Protein AF-A0A9X1YEI3-F1 (afdb_monomer_lite)

Structure (mmCIF, N/CA/C/O backbone):
data_AF-A0A9X1YEI3-F1
#
_entry.id   AF-A0A9X1YEI3-F1
#
loop_
_atom_site.group_PDB
_atom_site.id
_atom_site.type_symbol
_atom_site.label_atom_id
_atom_site.label_alt_id
_atom_site.label_comp_id
_atom_site.label_asym_id
_atom_site.label_entity_id
_atom_site.label_seq_id
_atom_site.pdbx_PDB_ins_code
_atom_site.Cartn_x
_atom_site.Cartn_y
_atom_site.Cartn_z
_atom_site.occupancy
_atom_site.B_iso_or_equiv
_atom_site.auth_seq_id
_atom_site.auth_comp_id
_atom_site.auth_asym_id
_atom_site.auth_atom_id
_atom_site.pdbx_PDB_model_num
ATOM 1 N N . ILE A 1 1 ? 11.957 17.533 6.500 1.00 52.78 1 ILE A N 1
ATOM 2 C CA . ILE A 1 1 ? 12.668 16.318 6.036 1.00 52.78 1 ILE A CA 1
ATOM 3 C C . ILE A 1 1 ? 12.619 15.157 7.049 1.00 52.78 1 ILE A C 1
ATOM 5 O O . ILE A 1 1 ? 11.849 14.235 6.824 1.00 52.78 1 ILE A O 1
ATOM 9 N N . ARG A 1 2 ? 13.332 15.159 8.196 1.00 51.91 2 ARG A N 1
ATOM 10 C CA . ARG A 1 2 ? 13.333 13.984 9.119 1.00 51.91 2 ARG A CA 1
ATOM 11 C C . ARG A 1 2 ? 11.981 13.710 9.810 1.00 51.91 2 ARG A C 1
ATOM 13 O O . ARG A 1 2 ? 11.563 12.563 9.907 1.00 51.91 2 ARG A O 1
ATOM 20 N N . ALA A 1 3 ? 11.272 14.762 10.230 1.00 58.75 3 ALA A N 1
ATOM 21 C CA . ALA A 1 3 ? 9.939 14.644 10.838 1.00 58.75 3 ALA A CA 1
ATOM 22 C C . ALA A 1 3 ? 8.857 14.162 9.847 1.00 58.75 3 ALA A C 1
ATOM 24 O O . ALA A 1 3 ? 7.926 13.455 10.236 1.00 58.75 3 ALA A O 1
ATOM 25 N N . GLU A 1 4 ? 8.994 14.491 8.559 1.00 66.44 4 GLU A N 1
ATOM 26 C CA . GLU A 1 4 ? 8.087 14.007 7.508 1.00 66.44 4 GLU A CA 1
ATOM 27 C C . GLU A 1 4 ? 8.273 12.506 7.276 1.00 66.44 4 GLU A C 1
ATOM 29 O O . GLU A 1 4 ? 7.285 11.780 7.212 1.00 66.44 4 GLU A O 1
ATOM 34 N N . ALA A 1 5 ? 9.518 12.015 7.249 1.00 71.56 5 ALA A N 1
ATOM 35 C CA . ALA A 1 5 ? 9.804 10.589 7.083 1.00 71.56 5 ALA A CA 1
ATOM 36 C C . ALA A 1 5 ? 9.213 9.735 8.221 1.00 71.56 5 ALA A C 1
ATOM 38 O O . ALA A 1 5 ? 8.593 8.704 7.958 1.00 71.56 5 ALA A O 1
ATOM 39 N N . GLU A 1 6 ? 9.332 10.176 9.477 1.00 74.94 6 GLU A N 1
ATOM 40 C CA . GLU A 1 6 ? 8.700 9.492 10.617 1.00 74.94 6 GLU A CA 1
ATOM 41 C C . GLU A 1 6 ? 7.171 9.532 10.545 1.00 74.94 6 GLU A C 1
ATOM 43 O O . GLU A 1 6 ? 6.505 8.537 10.834 1.00 74.94 6 GLU A O 1
ATOM 48 N N . THR A 1 7 ? 6.602 10.645 10.080 1.00 79.25 7 THR A N 1
ATOM 49 C CA . THR A 1 7 ? 5.153 10.770 9.874 1.00 79.25 7 THR A CA 1
ATOM 50 C C . THR A 1 7 ? 4.656 9.800 8.804 1.00 79.25 7 THR A C 1
ATOM 52 O O . THR A 1 7 ? 3.643 9.132 9.011 1.00 79.25 7 THR A O 1
ATOM 55 N N . VAL A 1 8 ? 5.385 9.660 7.692 1.00 81.44 8 VAL A N 1
ATOM 56 C CA . VAL A 1 8 ? 5.060 8.706 6.621 1.00 81.44 8 VAL A CA 1
ATOM 57 C C . VAL A 1 8 ? 5.187 7.271 7.120 1.00 81.44 8 VAL A C 1
ATOM 59 O O . VAL A 1 8 ? 4.277 6.478 6.902 1.00 81.44 8 VAL A O 1
ATOM 62 N N . LYS A 1 9 ? 6.252 6.924 7.850 1.00 77.56 9 LYS A N 1
ATOM 63 C CA . LYS A 1 9 ? 6.404 5.582 8.439 1.00 77.56 9 LYS A CA 1
ATOM 64 C C . LYS A 1 9 ? 5.273 5.253 9.406 1.00 77.56 9 LYS A C 1
ATOM 66 O O . LYS A 1 9 ? 4.702 4.167 9.324 1.00 77.56 9 LYS A O 1
ATOM 71 N N . ALA A 1 10 ? 4.940 6.189 10.294 1.00 83.19 10 ALA A N 1
ATOM 72 C CA . ALA A 1 10 ? 3.837 6.035 11.230 1.00 83.19 10 ALA A CA 1
ATOM 73 C C . ALA A 1 10 ? 2.512 5.878 10.482 1.00 83.19 10 ALA A C 1
ATOM 75 O O . ALA A 1 10 ? 1.698 5.038 10.855 1.00 83.19 10 ALA A O 1
ATOM 76 N N . PHE A 1 11 ? 2.302 6.647 9.411 1.00 84.62 11 PHE A N 1
ATOM 77 C CA . PHE A 1 11 ? 1.136 6.500 8.555 1.00 84.62 11 PHE A CA 1
ATOM 78 C C . PHE A 1 11 ? 1.097 5.123 7.892 1.00 84.62 11 PHE A C 1
ATOM 80 O O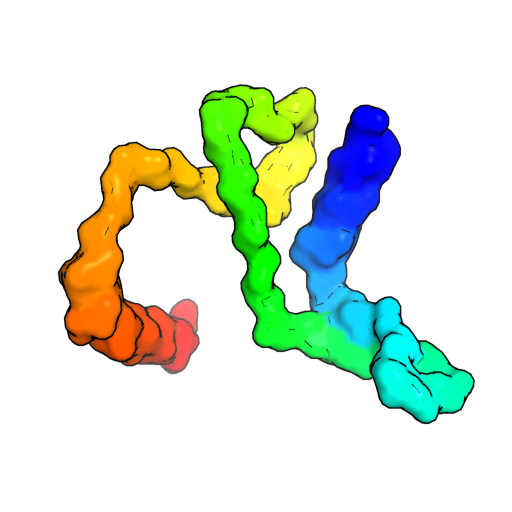 . PHE A 1 11 ? 0.062 4.473 7.970 1.00 84.62 11 PHE A O 1
ATOM 87 N N . MET A 1 12 ? 2.207 4.647 7.326 1.00 84.44 12 MET A N 1
ATOM 88 C CA . MET A 1 12 ? 2.315 3.348 6.660 1.00 84.44 12 MET A CA 1
ATOM 89 C C . MET A 1 12 ? 2.002 2.169 7.589 1.00 84.44 12 MET A C 1
ATOM 91 O O . MET A 1 12 ? 1.337 1.229 7.169 1.00 84.44 12 MET A O 1
ATOM 95 N N . SER A 1 13 ? 2.420 2.225 8.859 1.00 85.25 13 SER A N 1
ATOM 96 C CA . SER A 1 13 ? 2.201 1.134 9.823 1.00 85.25 13 SER A CA 1
ATOM 97 C C . SER A 1 13 ? 0.866 1.182 10.576 1.00 85.25 13 SER A C 1
ATOM 99 O O . SER A 1 13 ? 0.608 0.310 11.404 1.00 85.25 13 SER A O 1
ATOM 101 N N . ARG A 1 14 ? 0.023 2.201 10.369 1.00 88.50 14 ARG A N 1
ATOM 102 C CA . ARG A 1 14 ? -1.279 2.288 11.056 1.00 88.50 14 ARG A CA 1
ATOM 103 C C . ARG A 1 14 ? -2.211 1.162 10.606 1.00 88.50 14 ARG A C 1
ATOM 105 O O . ARG A 1 14 ? -2.458 0.992 9.419 1.00 88.50 14 ARG A O 1
ATOM 112 N N . GLN A 1 15 ? -2.785 0.462 11.582 1.00 90.62 15 GLN A N 1
ATOM 113 C CA . GLN A 1 15 ? -3.820 -0.556 11.362 1.00 90.62 15 GLN A CA 1
ATOM 114 C C . GLN A 1 15 ? -5.239 0.028 11.339 1.00 90.62 15 GLN A C 1
ATOM 116 O O . GLN A 1 15 ? -6.167 -0.614 10.856 1.00 90.62 15 GLN A O 1
ATOM 121 N N . VAL A 1 16 ? -5.418 1.240 11.874 1.00 92.94 16 VAL A N 1
ATOM 122 C CA . VAL A 1 16 ? -6.716 1.908 11.998 1.00 92.94 16 VAL A CA 1
ATOM 123 C C . VAL A 1 16 ? -6.601 3.335 11.483 1.00 92.94 16 VAL A C 1
ATOM 125 O O . VAL A 1 16 ? -5.745 4.107 11.923 1.00 92.94 16 VAL A O 1
ATOM 128 N N . ASP A 1 17 ? -7.503 3.688 10.577 1.00 90.94 17 ASP A N 1
ATOM 129 C CA . ASP A 1 17 ? -7.677 5.033 10.062 1.00 90.94 17 ASP A CA 1
ATOM 130 C C . ASP A 1 17 ? -8.702 5.785 10.906 1.00 90.94 17 ASP A C 1
ATOM 132 O O . ASP A 1 17 ? -9.876 5.413 11.000 1.00 90.94 17 ASP A O 1
ATOM 136 N N . ARG A 1 18 ? -8.243 6.872 11.528 1.00 91.50 18 ARG A N 1
ATOM 137 C CA . ARG A 1 18 ? -9.093 7.822 12.240 1.00 91.50 18 ARG A CA 1
ATOM 138 C C . ARG A 1 18 ? -9.349 9.018 11.341 1.00 91.50 18 ARG A C 1
ATOM 140 O O . ARG A 1 18 ? -8.447 9.821 11.114 1.00 91.50 18 ARG A O 1
ATOM 147 N N . PHE A 1 19 ? -10.574 9.155 10.857 1.00 90.25 19 PHE A N 1
ATOM 148 C CA . PHE A 1 19 ? -10.948 10.250 9.965 1.00 90.25 19 PHE A CA 1
ATOM 149 C C . PHE A 1 19 ? -12.371 10.730 10.238 1.00 90.25 19 PHE A C 1
ATOM 151 O O . PHE A 1 19 ? -13.151 10.071 10.925 1.00 90.25 19 PHE A O 1
ATOM 158 N N . ARG A 1 20 ? -12.708 11.910 9.719 1.00 94.69 20 ARG A N 1
ATOM 159 C CA . ARG A 1 20 ? -14.074 12.429 9.733 1.00 94.69 20 ARG A CA 1
ATOM 160 C C . ARG A 1 20 ? -14.673 12.213 8.343 1.00 94.69 20 ARG A C 1
ATOM 162 O O . ARG A 1 20 ? -14.162 12.808 7.395 1.00 94.69 20 ARG A O 1
ATOM 169 N N . PRO A 1 21 ? -15.707 11.372 8.189 1.00 91.12 21 PRO A N 1
ATOM 170 C CA . PRO A 1 21 ? -16.322 11.174 6.888 1.00 91.12 21 PRO A CA 1
ATOM 171 C C . PRO A 1 21 ? -16.989 12.479 6.427 1.00 91.12 21 PRO A C 1
ATOM 173 O O . PRO A 1 21 ? -17.390 13.286 7.278 1.00 91.12 21 PRO A O 1
ATOM 176 N N . PRO A 1 22 ? -17.135 12.697 5.108 1.00 92.19 22 PRO A N 1
ATOM 177 C CA . PRO A 1 22 ? -17.908 13.819 4.589 1.00 92.19 22 PRO A CA 1
ATOM 178 C C . PRO A 1 22 ? -19.284 13.878 5.263 1.00 92.19 22 PRO A C 1
ATOM 180 O O . PRO A 1 22 ? -19.953 12.856 5.401 1.00 92.19 22 PRO A O 1
ATOM 183 N N . TYR A 1 23 ? -19.670 15.064 5.743 1.00 91.31 23 TYR A N 1
ATOM 184 C CA . TYR A 1 23 ? -20.925 15.311 6.478 1.00 91.31 23 TYR A CA 1
ATOM 185 C C . TYR A 1 23 ? -21.082 14.560 7.817 1.00 91.31 23 TYR A C 1
ATOM 187 O O . TYR A 1 23 ? -22.121 14.647 8.470 1.00 91.31 23 TYR A O 1
ATOM 195 N N . GLY A 1 24 ? -20.042 13.868 8.287 1.00 87.06 24 GLY A N 1
ATOM 196 C CA . GLY A 1 24 ? -20.030 13.218 9.593 1.00 87.06 24 GLY A CA 1
ATOM 197 C C . GLY A 1 24 ? -19.988 14.223 10.744 1.00 87.06 24 GLY A C 1
ATOM 198 O O . GLY A 1 24 ? -19.282 15.233 10.687 1.00 87.06 24 GLY A O 1
ATOM 199 N N . LYS A 1 25 ? -20.705 13.934 11.835 1.00 88.88 25 LYS A N 1
ATOM 200 C CA . LYS A 1 25 ? -20.697 14.775 13.047 1.00 88.88 25 LYS A CA 1
ATOM 201 C C . LYS A 1 25 ? -19.426 14.605 13.890 1.00 88.88 25 LYS A C 1
ATOM 203 O O . LYS A 1 25 ? -19.017 15.552 14.551 1.00 88.88 25 LYS A O 1
ATOM 208 N N . ALA A 1 26 ? -18.787 13.436 13.835 1.00 93.75 26 ALA A N 1
ATOM 209 C CA . ALA A 1 26 ? -17.619 13.094 14.644 1.00 93.75 26 ALA A CA 1
ATOM 210 C C . ALA A 1 26 ? -16.580 12.288 13.848 1.00 93.75 26 ALA A C 1
ATOM 212 O O . ALA A 1 26 ? -16.857 11.791 12.755 1.00 93.75 26 ALA A O 1
ATOM 213 N N . TYR A 1 27 ? -15.381 12.164 14.418 1.00 95.12 27 TYR A N 1
ATOM 214 C CA . TYR A 1 27 ? -14.352 11.256 13.921 1.00 95.12 27 TYR A CA 1
ATOM 215 C C . TYR A 1 27 ? -14.763 9.805 14.155 1.00 95.12 27 TYR A C 1
ATOM 217 O O . TYR A 1 27 ? -15.292 9.467 15.213 1.00 95.12 27 TYR A O 1
ATOM 225 N N . VAL A 1 28 ? -14.459 8.952 13.187 1.00 94.25 28 VAL A N 1
ATOM 226 C CA . VAL A 1 28 ? -14.646 7.507 13.277 1.00 94.25 28 VAL A CA 1
ATOM 227 C C . VAL A 1 28 ? -13.299 6.814 13.148 1.00 94.25 28 VAL A C 1
ATOM 229 O O . VAL A 1 28 ? -12.405 7.298 12.454 1.00 94.25 28 VAL A O 1
ATOM 232 N N . ASN A 1 29 ? -13.177 5.673 13.816 1.00 94.44 29 ASN A N 1
ATOM 233 C CA . ASN A 1 29 ? -12.054 4.762 13.668 1.00 94.44 29 ASN A CA 1
ATOM 234 C C . ASN A 1 29 ? -12.503 3.607 12.772 1.00 94.44 29 ASN A C 1
ATOM 236 O O . ASN A 1 29 ? -13.528 2.980 13.046 1.00 94.44 29 ASN A O 1
ATOM 240 N N . ARG A 1 30 ? -11.761 3.331 11.701 1.00 91.94 30 ARG A N 1
ATOM 241 C CA . ARG A 1 30 ? -12.021 2.206 10.797 1.00 91.94 30 ARG A CA 1
ATOM 242 C C . ARG A 1 30 ? -10.746 1.379 10.634 1.00 91.94 30 ARG A C 1
ATOM 244 O O . ARG A 1 30 ? -9.696 1.981 10.420 1.00 91.94 30 ARG A O 1
ATOM 251 N N . PRO A 1 31 ? -10.801 0.038 10.738 1.00 93.62 31 PRO A N 1
ATOM 252 C CA . PRO A 1 31 ? -9.679 -0.805 10.337 1.00 93.62 31 PRO A CA 1
ATOM 253 C C . PRO A 1 31 ? -9.273 -0.474 8.901 1.00 93.62 31 PRO A C 1
ATOM 255 O O . PRO A 1 31 ? -10.140 -0.246 8.055 1.00 93.62 31 PRO A O 1
ATOM 258 N N . ARG A 1 32 ? -7.970 -0.407 8.634 1.00 90.94 32 ARG A N 1
ATOM 259 C CA . ARG A 1 32 ? -7.464 -0.063 7.308 1.00 90.94 32 ARG A CA 1
ATOM 260 C C . ARG A 1 32 ? -7.776 -1.186 6.322 1.00 90.94 32 ARG A C 1
ATOM 262 O O . ARG A 1 32 ? -7.431 -2.336 6.566 1.00 90.94 32 ARG A O 1
ATOM 269 N N . GLN A 1 33 ? -8.411 -0.834 5.206 1.00 89.00 33 GLN A N 1
ATOM 270 C CA . GLN A 1 33 ? -8.810 -1.771 4.145 1.00 89.00 33 GLN A CA 1
ATOM 271 C C . GLN A 1 33 ? -8.103 -1.495 2.809 1.00 89.00 33 GLN A C 1
ATOM 273 O O . GLN A 1 33 ? -8.537 -1.977 1.768 1.00 89.00 33 GLN A O 1
ATOM 278 N N . CYS A 1 34 ? -7.039 -0.689 2.814 1.00 86.94 34 CYS A N 1
ATOM 279 C CA . CYS A 1 34 ? -6.286 -0.348 1.613 1.00 86.94 34 CYS A CA 1
ATOM 280 C C . CYS A 1 34 ? -4.808 -0.713 1.743 1.00 86.94 34 CYS A C 1
ATOM 282 O O . CYS A 1 34 ? -4.239 -0.735 2.836 1.00 86.94 34 CYS A O 1
ATOM 284 N N . ILE A 1 35 ? -4.190 -0.942 0.587 1.00 87.31 35 ILE A N 1
ATOM 285 C CA . ILE A 1 35 ? -2.740 -0.921 0.429 1.00 87.31 35 ILE A CA 1
ATOM 286 C C . ILE A 1 35 ? -2.310 0.485 0.010 1.00 87.31 35 ILE A C 1
ATOM 288 O O . ILE A 1 35 ? -3.041 1.187 -0.691 1.00 87.31 35 ILE A O 1
ATOM 292 N N . LEU A 1 36 ? -1.126 0.903 0.446 1.00 88.31 36 LEU A N 1
ATOM 293 C CA . LEU A 1 36 ? -0.546 2.190 0.077 1.00 88.31 36 LEU A CA 1
ATOM 294 C C . LEU A 1 36 ? 0.630 1.931 -0.857 1.00 88.31 36 LEU A C 1
ATOM 296 O O . LEU A 1 36 ? 1.502 1.118 -0.551 1.00 88.31 36 LEU A O 1
ATOM 300 N N . VAL A 1 37 ? 0.643 2.626 -1.989 1.00 88.81 37 VAL A N 1
ATOM 301 C CA . VAL A 1 37 ? 1.677 2.496 -3.016 1.00 88.81 37 VAL A CA 1
ATOM 302 C C . VAL A 1 37 ? 2.162 3.892 -3.375 1.00 88.81 37 VAL A C 1
ATOM 304 O O . VAL A 1 37 ? 1.361 4.810 -3.538 1.00 88.81 37 VAL A O 1
ATOM 307 N N . GLY A 1 38 ? 3.477 4.047 -3.486 1.00 85.81 38 GLY A N 1
ATOM 308 C CA . GLY A 1 38 ? 4.120 5.266 -3.955 1.00 85.81 38 GLY A CA 1
ATOM 309 C C . GLY A 1 38 ? 5.133 4.924 -5.037 1.00 85.81 38 GLY A C 1
ATOM 310 O O . GLY A 1 38 ? 5.843 3.927 -4.931 1.00 85.81 38 GLY A O 1
ATOM 311 N N . THR A 1 39 ? 5.191 5.749 -6.075 1.00 86.50 39 THR A N 1
ATOM 312 C CA . THR A 1 39 ? 6.172 5.630 -7.155 1.00 86.50 39 THR A CA 1
ATOM 313 C C . THR A 1 39 ? 7.127 6.809 -7.102 1.00 86.50 39 THR A C 1
ATOM 315 O O . THR A 1 39 ? 6.712 7.936 -6.835 1.00 86.50 39 THR A O 1
ATOM 318 N N . THR A 1 40 ? 8.397 6.566 -7.393 1.00 84.44 40 THR A N 1
ATOM 319 C CA . THR A 1 40 ? 9.414 7.609 -7.505 1.00 84.44 40 THR A CA 1
ATOM 320 C C . THR A 1 40 ? 10.374 7.255 -8.627 1.00 84.44 40 THR A C 1
ATOM 322 O O . THR A 1 40 ? 10.671 6.081 -8.840 1.00 84.44 40 THR A O 1
ATOM 325 N N . ASN A 1 41 ? 10.848 8.276 -9.337 1.00 85.38 41 ASN A N 1
ATOM 326 C CA . ASN A 1 41 ? 11.903 8.130 -10.339 1.00 85.38 41 ASN A CA 1
ATOM 327 C C . ASN A 1 41 ? 13.304 8.266 -9.718 1.00 85.38 41 ASN A C 1
ATOM 329 O O . ASN A 1 41 ? 14.296 8.064 -10.408 1.00 85.38 41 ASN A O 1
ATOM 333 N N . ALA A 1 42 ? 13.398 8.641 -8.436 1.00 81.88 42 ALA A N 1
ATOM 334 C CA . ALA A 1 42 ? 14.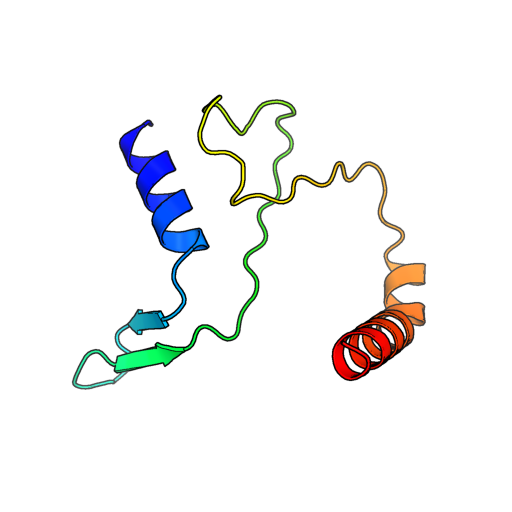667 8.698 -7.723 1.00 81.88 42 ALA A CA 1
ATOM 335 C C . ALA A 1 42 ? 15.092 7.288 -7.294 1.00 81.88 42 ALA A C 1
ATOM 337 O O . ALA A 1 42 ? 14.331 6.589 -6.624 1.00 81.88 42 ALA A O 1
ATOM 338 N N . GLU A 1 43 ? 16.317 6.895 -7.643 1.00 72.62 43 GLU A N 1
ATOM 339 C CA . GLU A 1 43 ? 16.887 5.603 -7.238 1.00 72.62 43 GLU A CA 1
ATOM 340 C C . GLU A 1 43 ? 17.107 5.541 -5.719 1.00 72.62 43 GLU A C 1
ATOM 342 O O . GLU A 1 43 ? 16.799 4.538 -5.074 1.00 72.62 43 GLU A O 1
ATOM 347 N N . GLU A 1 44 ? 17.533 6.658 -5.125 1.00 72.38 44 GLU A N 1
ATOM 348 C CA . GLU A 1 44 ? 17.734 6.811 -3.686 1.00 72.38 44 GLU A CA 1
ATOM 349 C C . GLU A 1 44 ? 16.655 7.718 -3.085 1.00 72.38 44 GLU A C 1
ATOM 351 O O . GLU A 1 44 ? 16.768 8.942 -3.061 1.00 72.38 44 GLU A O 1
ATOM 356 N N . TRP A 1 45 ? 15.575 7.112 -2.593 1.00 70.44 45 TRP A N 1
ATOM 357 C CA . TRP A 1 45 ? 14.464 7.843 -1.966 1.00 70.44 45 TRP A CA 1
ATOM 358 C C . TRP A 1 45 ? 14.279 7.514 -0.480 1.00 70.44 45 TRP A C 1
ATOM 360 O O . TRP A 1 45 ? 13.673 8.286 0.262 1.00 70.44 45 TRP A O 1
ATOM 370 N N . LEU A 1 46 ? 14.828 6.388 -0.023 1.00 70.94 46 LEU A N 1
ATOM 371 C CA . LEU A 1 46 ? 14.811 5.980 1.376 1.00 70.94 46 LEU A CA 1
ATOM 372 C C . LEU A 1 46 ? 16.114 6.395 2.065 1.00 70.94 46 LEU A C 1
ATOM 374 O O . LEU A 1 46 ? 17.082 5.642 2.096 1.00 70.94 46 LEU A O 1
ATOM 378 N N . SER A 1 47 ? 16.135 7.597 2.638 1.00 63.69 47 SER A N 1
ATOM 379 C CA . SER A 1 47 ? 17.345 8.198 3.228 1.00 63.69 47 SER A CA 1
ATOM 380 C C . SER A 1 47 ? 17.722 7.652 4.616 1.00 63.69 47 SER A C 1
ATOM 382 O O . SER A 1 47 ? 18.757 8.032 5.156 1.00 63.69 47 SER A O 1
ATOM 384 N N . ASP A 1 48 ? 16.882 6.817 5.240 1.00 66.38 48 ASP A N 1
ATOM 385 C CA . ASP A 1 48 ? 17.119 6.306 6.597 1.00 66.38 48 ASP A CA 1
ATOM 386 C C . ASP A 1 48 ? 17.634 4.861 6.597 1.00 66.38 48 ASP A C 1
ATOM 388 O O . ASP A 1 48 ? 16.911 3.917 6.284 1.00 66.38 48 ASP A O 1
ATOM 392 N N . THR A 1 49 ? 18.873 4.686 7.047 1.00 57.56 49 THR A N 1
ATOM 393 C CA . THR A 1 49 ? 19.586 3.408 7.177 1.00 57.56 49 THR A CA 1
ATOM 394 C C . THR A 1 49 ? 18.984 2.445 8.207 1.00 57.56 49 THR A C 1
ATOM 396 O O . THR A 1 49 ? 19.296 1.257 8.173 1.00 57.56 49 THR A O 1
ATOM 399 N N . THR A 1 50 ? 18.102 2.901 9.106 1.00 60.78 50 THR A N 1
ATOM 400 C CA . THR A 1 50 ? 17.545 2.067 10.195 1.00 60.78 50 THR A CA 1
ATOM 401 C C . THR A 1 50 ? 16.055 1.723 10.044 1.00 60.78 50 THR A C 1
ATOM 403 O O . THR A 1 50 ? 15.560 0.805 10.703 1.00 60.78 50 THR A O 1
ATOM 406 N N . GLY A 1 51 ? 15.323 2.416 9.160 1.00 59.28 51 GLY A N 1
ATOM 407 C CA . GLY A 1 51 ? 13.854 2.485 9.199 1.00 59.28 51 GLY A CA 1
ATOM 408 C C . GLY A 1 51 ? 13.090 1.928 7.995 1.00 59.28 51 GLY A C 1
ATOM 409 O O . GLY A 1 51 ? 11.861 2.030 7.968 1.00 59.28 51 GLY A O 1
ATOM 410 N N . ASN A 1 52 ? 13.772 1.32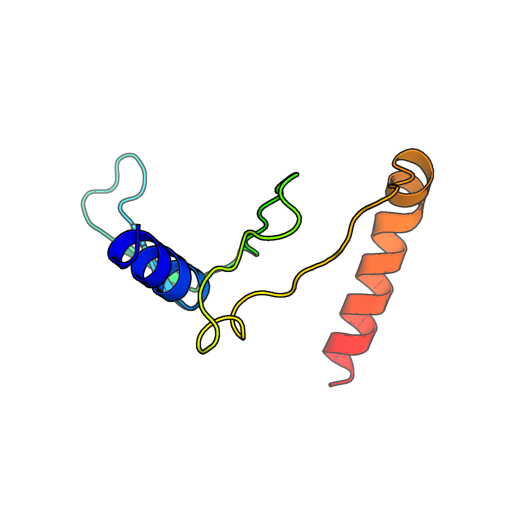0 7.023 1.00 66.88 52 ASN A N 1
ATOM 411 C CA . ASN A 1 52 ? 13.188 0.980 5.716 1.00 66.88 52 ASN A CA 1
ATOM 412 C C . ASN A 1 52 ? 12.353 -0.308 5.673 1.00 66.88 52 ASN A C 1
ATOM 414 O O . ASN A 1 52 ? 11.776 -0.631 4.644 1.00 66.88 52 ASN A O 1
ATOM 418 N N . ARG A 1 53 ? 12.212 -1.024 6.795 1.00 74.50 53 ARG A N 1
ATOM 419 C CA . ARG A 1 53 ? 11.465 -2.299 6.866 1.00 74.50 53 ARG A CA 1
ATOM 420 C C . ARG A 1 53 ? 9.956 -2.172 6.619 1.00 74.50 53 ARG A C 1
ATOM 422 O O . ARG A 1 53 ? 9.277 -3.179 6.486 1.00 74.50 53 ARG A O 1
ATOM 429 N N . ARG A 1 54 ? 9.423 -0.946 6.619 1.00 79.81 54 ARG A N 1
ATOM 430 C CA . ARG A 1 54 ? 8.001 -0.651 6.353 1.00 79.81 54 ARG A CA 1
ATOM 431 C C . ARG A 1 54 ? 7.712 -0.417 4.870 1.00 79.81 54 ARG A C 1
ATOM 433 O O . ARG A 1 54 ? 6.566 -0.165 4.517 1.00 79.81 54 ARG A O 1
ATOM 440 N N . PHE A 1 55 ? 8.741 -0.471 4.028 1.00 79.44 55 PHE A N 1
ATOM 441 C CA . PHE A 1 55 ? 8.631 -0.298 2.591 1.00 79.44 55 PHE A CA 1
ATOM 442 C C . PHE A 1 55 ? 9.059 -1.584 1.899 1.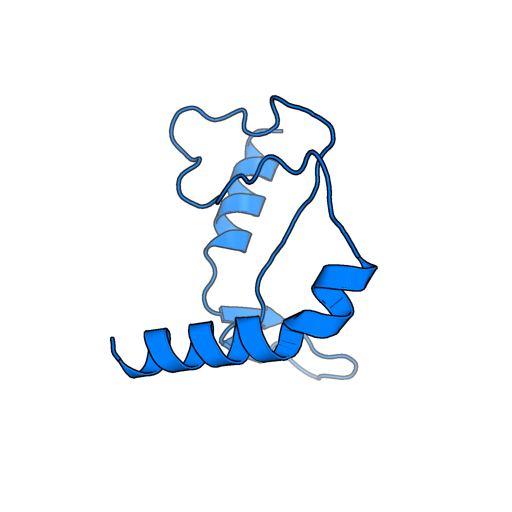00 79.44 55 PHE A C 1
ATOM 444 O O . PHE A 1 55 ? 10.071 -2.185 2.256 1.00 79.44 55 PHE A O 1
ATOM 451 N N . TRP A 1 56 ? 8.296 -1.978 0.886 1.00 84.69 56 TRP A N 1
ATOM 452 C CA . TRP A 1 56 ? 8.682 -3.027 -0.045 1.00 84.69 56 TRP A CA 1
ATOM 453 C C . TRP A 1 56 ? 9.074 -2.363 -1.371 1.00 84.69 56 TRP A C 1
ATOM 455 O O . TRP A 1 56 ? 8.194 -2.044 -2.173 1.00 84.69 56 TRP A O 1
ATOM 465 N N . PRO A 1 57 ? 10.366 -2.036 -1.577 1.00 84.12 57 PRO A N 1
ATOM 466 C CA . PRO A 1 57 ? 10.803 -1.371 -2.795 1.00 84.12 57 PRO A CA 1
ATOM 467 C C . PRO A 1 57 ? 10.780 -2.352 -3.969 1.00 84.12 57 PRO A C 1
ATOM 469 O O . PRO A 1 57 ? 11.346 -3.442 -3.897 1.00 84.12 57 PRO A O 1
ATOM 472 N N . LEU A 1 58 ? 10.153 -1.935 -5.067 1.00 85.31 58 LEU A N 1
ATOM 473 C CA . LEU A 1 58 ? 10.114 -2.678 -6.322 1.00 85.31 58 LEU A CA 1
ATOM 474 C C . LEU A 1 58 ? 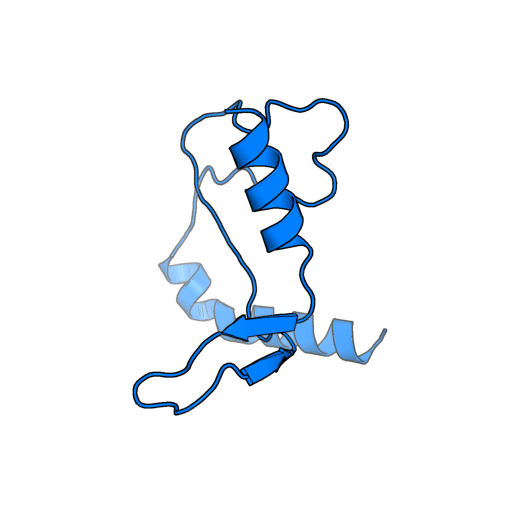10.682 -1.802 -7.436 1.00 85.31 58 LEU A C 1
ATOM 476 O O . LEU A 1 58 ? 10.151 -0.731 -7.730 1.00 85.31 58 LEU A O 1
ATOM 480 N N . ALA A 1 59 ? 11.764 -2.265 -8.061 1.00 87.00 59 ALA A N 1
ATOM 481 C CA . ALA A 1 59 ? 12.338 -1.605 -9.225 1.00 87.00 59 ALA A CA 1
ATOM 482 C C . ALA A 1 59 ? 11.481 -1.916 -10.460 1.00 87.00 59 ALA A C 1
ATOM 484 O O . ALA A 1 59 ? 11.568 -3.002 -11.035 1.00 87.00 59 ALA A O 1
ATOM 485 N N . CYS A 1 60 ? 10.649 -0.962 -10.875 1.00 85.00 60 CYS A N 1
ATOM 486 C CA . CYS A 1 60 ? 9.826 -1.095 -12.072 1.00 85.00 60 CYS A CA 1
ATOM 487 C C . CYS A 1 60 ? 10.569 -0.517 -13.285 1.00 85.00 60 CYS A C 1
ATOM 489 O O . CYS A 1 60 ? 10.663 0.698 -13.435 1.00 85.00 60 CYS A O 1
ATOM 491 N N . ARG A 1 61 ? 11.124 -1.387 -14.140 1.00 86.88 61 ARG A N 1
ATOM 492 C CA . ARG A 1 61 ? 11.778 -0.984 -15.405 1.00 86.88 61 ARG A CA 1
ATOM 493 C C . ARG A 1 61 ? 10.833 -1.035 -16.603 1.00 86.88 61 ARG A C 1
ATOM 495 O O . ARG A 1 61 ? 10.990 -0.271 -17.547 1.00 86.88 61 ARG A O 1
ATOM 502 N N . HIS A 1 62 ? 9.880 -1.959 -16.572 1.00 88.19 62 HIS A N 1
ATOM 503 C CA . HIS A 1 62 ? 8.921 -2.188 -17.640 1.00 88.19 62 HIS A CA 1
ATOM 504 C C . HIS A 1 62 ? 7.633 -2.767 -17.051 1.00 88.19 62 HIS A C 1
ATOM 506 O O . HIS A 1 62 ? 7.691 -3.591 -16.139 1.00 88.19 62 HIS A O 1
ATOM 512 N N . ALA A 1 63 ? 6.489 -2.343 -17.583 1.00 88.12 63 ALA A N 1
ATOM 513 C CA . ALA A 1 63 ? 5.180 -2.871 -17.228 1.00 88.12 63 ALA A CA 1
ATOM 514 C C . ALA A 1 63 ? 4.357 -3.075 -18.505 1.00 88.12 63 ALA A C 1
ATOM 516 O O . ALA A 1 63 ? 3.997 -2.106 -19.177 1.00 88.12 63 ALA A O 1
ATOM 517 N N . ASP A 1 64 ? 4.055 -4.333 -18.826 1.00 94.12 64 ASP A N 1
ATOM 518 C CA . ASP A 1 64 ? 3.182 -4.694 -19.942 1.00 94.12 64 ASP A CA 1
ATOM 519 C C . ASP A 1 64 ? 1.717 -4.562 -19.503 1.00 94.12 64 ASP A C 1
ATOM 521 O O . ASP A 1 64 ? 1.129 -5.451 -18.884 1.00 94.12 64 ASP A O 1
ATOM 525 N N . VAL A 1 65 ? 1.136 -3.392 -19.769 1.00 94.44 65 VAL A N 1
ATOM 526 C CA . VAL A 1 65 ? -0.240 -3.080 -19.365 1.00 94.44 65 VAL A CA 1
ATOM 527 C C . VAL A 1 65 ? -1.270 -3.992 -20.051 1.00 94.44 65 VAL A C 1
ATOM 529 O O . VAL A 1 65 ? -2.171 -4.450 -19.344 1.00 94.44 65 VAL A O 1
ATOM 532 N N . PRO A 1 66 ? -1.192 -4.272 -21.370 1.00 96.88 66 PRO A N 1
ATOM 533 C CA . PRO A 1 66 ? -2.058 -5.261 -22.012 1.00 96.88 66 PRO A CA 1
ATOM 534 C C . PRO A 1 66 ? -2.019 -6.636 -21.340 1.00 96.88 66 PRO A C 1
ATOM 536 O O . PRO A 1 66 ? -3.073 -7.136 -20.946 1.00 96.88 66 PRO A O 1
ATOM 539 N N . TRP A 1 67 ? -0.825 -7.196 -21.126 1.00 96.69 67 TRP A N 1
ATOM 540 C CA . TRP A 1 67 ? -0.677 -8.510 -20.500 1.00 96.69 67 TRP A CA 1
ATOM 541 C C . TRP A 1 67 ? -1.249 -8.522 -19.081 1.00 96.69 67 TRP A C 1
ATOM 543 O O . TRP A 1 67 ? -2.021 -9.414 -18.727 1.00 96.69 67 TRP A O 1
ATOM 553 N N . ILE A 1 68 ? -0.949 -7.491 -18.278 1.00 95.06 68 ILE A N 1
ATOM 554 C CA . ILE A 1 68 ? -1.479 -7.371 -16.913 1.00 95.06 68 ILE A CA 1
ATOM 555 C C . ILE A 1 68 ? -3.003 -7.314 -16.936 1.00 95.06 68 ILE A C 1
ATOM 557 O O . ILE A 1 68 ? -3.639 -7.959 -16.112 1.00 95.06 68 ILE A O 1
ATOM 561 N N . ARG A 1 69 ? -3.613 -6.555 -17.853 1.00 96.00 69 ARG A N 1
ATOM 562 C CA . ARG A 1 69 ? -5.078 -6.450 -17.933 1.00 96.00 69 ARG A CA 1
ATOM 563 C C . ARG A 1 69 ? -5.739 -7.791 -18.219 1.00 96.00 69 ARG A C 1
ATOM 565 O O . ARG A 1 69 ? -6.776 -8.064 -17.626 1.00 96.00 69 ARG A O 1
ATOM 572 N N . GLU A 1 70 ? -5.143 -8.593 -19.091 1.00 97.69 70 GLU A N 1
ATOM 573 C CA . GLU A 1 70 ? -5.644 -9.922 -19.442 1.00 97.69 70 GLU A CA 1
ATOM 574 C C . GLU A 1 70 ? -5.486 -10.926 -18.287 1.00 97.69 70 GLU A C 1
ATOM 576 O O . GLU A 1 70 ? -6.399 -11.699 -18.013 1.00 97.69 70 GLU A O 1
ATOM 581 N N . HIS A 1 71 ? -4.372 -10.869 -17.549 1.00 97.44 71 HIS A N 1
ATOM 582 C CA . HIS A 1 71 ? -4.021 -11.882 -16.543 1.00 97.44 71 HIS A CA 1
ATOM 583 C C . HIS A 1 71 ? -4.310 -11.463 -15.093 1.00 97.44 71 HIS A C 1
ATOM 585 O O . HIS A 1 71 ? -4.134 -12.264 -14.172 1.00 97.44 71 HIS A O 1
ATOM 591 N N . ARG A 1 72 ? -4.755 -10.221 -14.856 1.00 96.19 72 ARG A N 1
ATOM 592 C CA . ARG A 1 72 ? -4.965 -9.645 -13.515 1.00 96.19 72 ARG A CA 1
ATOM 593 C C . ARG A 1 72 ? -5.790 -10.559 -12.617 1.00 96.19 72 ARG A C 1
ATOM 595 O O . ARG A 1 72 ? -5.424 -10.778 -11.466 1.00 96.19 72 ARG A O 1
ATOM 602 N N . ASP A 1 73 ? -6.908 -11.054 -13.130 1.00 97.19 73 ASP A N 1
ATOM 603 C CA . ASP A 1 73 ? -7.864 -11.807 -12.322 1.00 97.19 73 ASP A CA 1
ATOM 604 C C . ASP A 1 73 ? -7.284 -13.174 -11.923 1.00 97.19 73 ASP A C 1
ATOM 606 O O . ASP A 1 73 ? -7.467 -13.608 -10.787 1.00 97.19 73 ASP A O 1
ATOM 610 N N . GLN A 1 74 ? -6.475 -13.788 -12.794 1.00 97.38 74 GLN A N 1
ATOM 611 C CA . GLN A 1 74 ? -5.735 -15.012 -12.480 1.00 97.38 74 GLN A CA 1
ATOM 612 C C . GLN A 1 74 ? -4.661 -14.775 -11.408 1.00 97.38 74 GLN A C 1
ATOM 614 O O . GLN A 1 74 ? -4.541 -15.567 -10.475 1.00 97.38 74 GLN A O 1
ATOM 619 N N . LEU A 1 75 ? -3.912 -13.670 -11.491 1.00 95.50 75 LEU A N 1
ATOM 620 C CA . LEU A 1 75 ? -2.911 -13.318 -10.475 1.00 95.50 75 LEU A CA 1
ATOM 621 C C . LEU A 1 75 ? -3.549 -13.167 -9.086 1.00 95.50 75 LEU A C 1
ATOM 623 O O . LEU A 1 75 ? -3.016 -13.675 -8.098 1.00 95.50 75 LEU A O 1
ATOM 627 N N . TRP A 1 76 ? -4.710 -12.510 -9.009 1.00 94.69 76 TRP A N 1
ATOM 628 C CA . TRP A 1 76 ? -5.464 -12.402 -7.759 1.00 94.69 76 TRP A CA 1
ATOM 629 C C . TRP A 1 76 ? -6.014 -13.743 -7.286 1.00 94.69 76 TRP A C 1
ATOM 631 O O . TRP A 1 76 ? -5.969 -14.011 -6.088 1.00 94.69 76 TRP A O 1
ATOM 641 N N . ALA A 1 77 ? -6.499 -14.590 -8.198 1.00 96.44 77 ALA A N 1
ATOM 642 C CA . ALA A 1 77 ? -6.996 -15.917 -7.852 1.00 96.44 77 ALA A CA 1
ATOM 643 C C . AL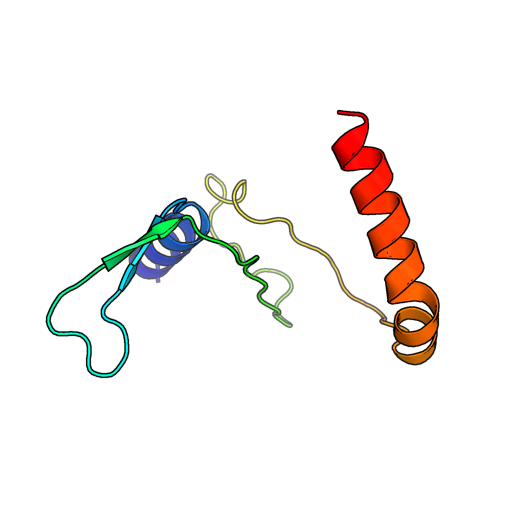A A 1 77 ? -5.904 -16.775 -7.200 1.00 96.44 77 ALA A C 1
ATOM 645 O O . ALA A 1 77 ? -6.141 -17.390 -6.162 1.00 96.44 77 ALA A O 1
ATOM 646 N N . GLU A 1 78 ? -4.686 -16.771 -7.745 1.00 97.06 78 GLU A N 1
ATOM 647 C CA . GLU A 1 78 ? -3.581 -17.503 -7.127 1.00 97.06 78 GLU A CA 1
ATOM 648 C C . GLU A 1 78 ? -3.134 -16.898 -5.794 1.00 97.06 78 GLU A C 1
ATOM 650 O O . GLU A 1 78 ? -2.768 -17.633 -4.877 1.00 97.06 78 GLU A O 1
ATOM 655 N N . ALA A 1 79 ? -3.136 -15.567 -5.673 1.00 94.50 79 ALA A N 1
ATOM 656 C CA . ALA A 1 79 ? -2.819 -14.901 -4.415 1.00 94.50 79 ALA A CA 1
ATOM 657 C C . ALA A 1 79 ? -3.834 -15.273 -3.324 1.00 94.50 79 ALA A C 1
ATOM 659 O O . ALA A 1 79 ? -3.433 -15.631 -2.219 1.00 94.50 79 ALA A O 1
ATOM 660 N N . ALA A 1 80 ? -5.128 -15.263 -3.655 1.00 95.12 80 ALA A N 1
ATOM 661 C CA . ALA A 1 80 ? -6.197 -15.685 -2.756 1.00 95.12 80 ALA A CA 1
ATOM 662 C C . ALA A 1 80 ? -6.079 -17.170 -2.381 1.00 95.12 80 ALA A C 1
ATOM 664 O O . ALA A 1 80 ? -6.246 -17.523 -1.219 1.00 95.12 80 ALA A O 1
ATOM 665 N N . ALA A 1 81 ? -5.737 -18.041 -3.336 1.00 96.88 81 ALA A N 1
ATOM 666 C CA . ALA A 1 81 ? -5.529 -19.461 -3.063 1.00 96.88 81 ALA A CA 1
ATOM 667 C C . ALA A 1 81 ? -4.354 -19.710 -2.102 1.00 96.88 81 ALA A C 1
ATOM 669 O O . ALA A 1 81 ? -4.458 -20.565 -1.225 1.00 96.88 81 ALA A O 1
ATOM 670 N N . ARG A 1 82 ? -3.249 -18.965 -2.248 1.00 94.88 82 ARG A N 1
ATOM 671 C CA . ARG A 1 82 ? -2.098 -19.044 -1.333 1.00 94.88 82 ARG A CA 1
ATOM 672 C C . ARG A 1 82 ? -2.444 -18.498 0.050 1.00 94.88 82 ARG A C 1
ATOM 674 O O . ARG A 1 82 ? -2.131 -19.152 1.029 1.00 94.88 82 ARG A O 1
ATOM 681 N N . GLU A 1 83 ? -3.132 -17.361 0.132 1.00 92.94 83 GLU A N 1
ATOM 682 C CA . GLU A 1 83 ? -3.561 -16.781 1.414 1.00 92.94 83 GLU A CA 1
ATOM 683 C C . GLU A 1 83 ? -4.493 -17.718 2.190 1.00 92.94 83 GLU A C 1
ATOM 685 O O . GLU A 1 83 ? -4.287 -17.940 3.381 1.00 92.94 83 GLU A O 1
ATOM 690 N N . ALA A 1 84 ? -5.440 -18.359 1.502 1.00 93.12 84 ALA A N 1
ATOM 691 C CA . ALA A 1 84 ? -6.331 -19.340 2.112 1.00 93.12 84 ALA A CA 1
ATOM 692 C C . ALA A 1 84 ? -5.607 -20.618 2.585 1.00 93.12 84 ALA A C 1
ATOM 694 O O . ALA A 1 84 ? -6.135 -21.336 3.436 1.00 93.12 84 ALA A O 1
ATOM 695 N N . ALA A 1 85 ? -4.426 -20.924 2.037 1.00 93.94 85 ALA A N 1
ATOM 696 C CA . ALA A 1 85 ? -3.620 -22.083 2.420 1.00 93.94 85 ALA A CA 1
ATOM 697 C C . ALA A 1 85 ? -2.723 -21.834 3.653 1.00 93.94 85 ALA A C 1
ATOM 699 O O . ALA A 1 85 ? -2.254 -22.810 4.247 1.00 93.94 85 ALA A O 1
ATOM 700 N N . GLY A 1 86 ? -2.531 -20.570 4.055 1.00 76.25 86 GLY A N 1
ATOM 701 C CA . GLY A 1 86 ? -1.657 -20.142 5.160 1.00 76.25 86 GLY A CA 1
ATOM 702 C C . GLY A 1 86 ? -0.228 -19.817 4.737 1.00 76.25 86 GLY A C 1
ATOM 703 O O . GLY A 1 86 ? 0.631 -19.799 5.647 1.00 76.25 86 GLY A O 1
#

InterPro domains:
  IPR007936 Virulence-associated protein E-like domain [PF05272] (2-81)

Organism: NCBI:txid2937791

Sequence (86 aa):
IRAEAETVKAFMSRQVDRFRPPYGKAYVNRPRQCILVGTTNAEEWLSDTTGNRRFWPLACRHADVPWIREHRDQLWAEAAAREAAG

Radius of gyration: 17.51 Å; chains: 1; bounding box: 40×38×37 Å

pLDDT: mean 85.17, std 11.43, range [51.91, 97.69]

Foldseek 3Di:
DVVVVVVVLVVLPDQWDWDAPVVRPHTDIDGDPDHDDDDDPDPDDPPDPPRCPSDDDDDPPDDDPVVCVVCVVVVVVVVVVVVVVD

Secondary structure (DSSP, 8-state):
-HHHHHHHHHHHT-SEEEE--TT-SS-EEEE---------S-S-----TT-GGG------S---HHHHHHHHHHHHHHHHHHHHH-